Protein AF-A0A355U6G0-F1 (afdb_monomer_lite)

Structure (mmCIF, N/CA/C/O backbone):
data_AF-A0A355U6G0-F1
#
_entry.id   AF-A0A355U6G0-F1
#
loop_
_atom_site.group_PDB
_atom_site.id
_atom_site.type_symbol
_atom_site.label_atom_id
_atom_site.label_alt_id
_atom_site.label_comp_id
_atom_site.label_asym_id
_atom_site.label_entity_id
_atom_site.label_seq_id
_atom_site.pdbx_PDB_ins_code
_atom_site.Cartn_x
_atom_site.Cartn_y
_atom_site.Cartn_z
_atom_site.occupancy
_atom_site.B_iso_or_equiv
_atom_site.auth_seq_id
_atom_site.auth_comp_id
_atom_site.auth_asym_id
_atom_site.auth_atom_id
_atom_site.pdbx_PDB_model_num
ATOM 1 N N . ASP A 1 1 ? 9.548 2.660 13.284 1.00 51.53 1 ASP A N 1
ATOM 2 C CA . ASP A 1 1 ? 9.046 2.792 14.665 1.00 51.53 1 ASP A CA 1
ATOM 3 C C . ASP A 1 1 ? 7.639 3.345 14.824 1.00 51.53 1 ASP A C 1
ATOM 5 O O . ASP A 1 1 ? 6.928 2.836 15.677 1.00 51.53 1 ASP A O 1
ATOM 9 N N . SER A 1 2 ? 7.179 4.322 14.038 1.00 50.91 2 SER A N 1
ATOM 10 C CA . SER A 1 2 ? 5.840 4.906 14.259 1.00 50.91 2 SER A CA 1
ATOM 11 C C . SER A 1 2 ? 4.655 3.994 13.896 1.00 50.91 2 SER A C 1
ATOM 13 O O . SER A 1 2 ? 3.624 4.095 14.543 1.00 50.91 2 SER A O 1
ATOM 15 N N . LEU A 1 3 ? 4.803 3.072 12.934 1.00 50.91 3 LEU A N 1
ATOM 16 C CA . LEU A 1 3 ? 3.735 2.136 12.531 1.00 50.91 3 LEU A CA 1
ATOM 17 C C . LEU A 1 3 ? 3.449 1.048 13.582 1.00 50.91 3 LEU A C 1
ATOM 19 O O . LEU A 1 3 ? 2.300 0.699 13.812 1.00 50.91 3 LEU A O 1
ATOM 23 N N . ILE A 1 4 ? 4.479 0.562 14.283 1.00 50.03 4 ILE A N 1
ATOM 24 C CA . ILE A 1 4 ? 4.333 -0.489 15.308 1.00 50.03 4 ILE A CA 1
ATOM 25 C C . ILE A 1 4 ? 3.507 0.023 16.502 1.00 50.03 4 ILE A C 1
ATOM 27 O O . ILE A 1 4 ? 2.762 -0.741 17.113 1.00 50.03 4 ILE A O 1
ATOM 31 N N . LYS A 1 5 ? 3.573 1.331 16.790 1.00 50.84 5 LYS A N 1
ATOM 32 C CA . LYS A 1 5 ? 2.819 1.985 17.872 1.00 50.84 5 LYS A CA 1
ATOM 33 C C . LYS A 1 5 ? 1.311 2.106 17.619 1.00 50.84 5 LYS A C 1
ATOM 35 O O . LYS A 1 5 ? 0.597 2.450 18.553 1.00 50.84 5 LYS A O 1
ATOM 40 N N . LEU A 1 6 ? 0.837 1.843 16.400 1.00 52.09 6 LEU A N 1
ATOM 41 C CA . LEU A 1 6 ? -0.596 1.814 16.075 1.00 52.09 6 LEU A CA 1
ATOM 42 C C . LEU A 1 6 ? -1.244 0.445 16.307 1.00 52.09 6 LEU A C 1
ATOM 44 O O . LEU A 1 6 ? -2.449 0.315 16.127 1.00 52.09 6 LEU A O 1
ATOM 48 N N . SER A 1 7 ? -0.469 -0.563 16.712 1.00 45.34 7 SER A N 1
ATOM 49 C CA . SER A 1 7 ? -1.012 -1.885 17.026 1.00 45.34 7 SER A CA 1
ATOM 50 C C . SER A 1 7 ? -1.925 -1.791 18.252 1.00 45.34 7 SER A C 1
ATOM 52 O O . SER A 1 7 ? -1.468 -1.457 19.346 1.00 45.34 7 SER A O 1
ATOM 54 N N . THR A 1 8 ? -3.210 -2.084 18.077 1.00 51.66 8 THR A N 1
ATOM 55 C CA . THR A 1 8 ? -4.170 -2.292 19.168 1.00 51.66 8 THR A CA 1
ATOM 56 C C . THR A 1 8 ? -4.194 -3.779 19.541 1.00 51.66 8 THR A C 1
ATOM 58 O O . THR A 1 8 ? -3.774 -4.628 18.757 1.00 51.66 8 THR A O 1
ATOM 61 N N . GLU A 1 9 ? -4.673 -4.145 20.736 1.00 49.31 9 GLU A N 1
ATOM 62 C CA . GLU A 1 9 ? -4.731 -5.560 21.168 1.00 49.31 9 GLU A CA 1
ATOM 63 C C . GLU A 1 9 ? -5.551 -6.462 20.224 1.00 49.31 9 GLU A C 1
ATOM 65 O O . GLU A 1 9 ? -5.374 -7.679 20.227 1.00 49.31 9 GLU A O 1
ATOM 70 N N . GLN A 1 10 ? -6.414 -5.865 19.398 1.00 43.84 10 GLN A N 1
ATOM 71 C CA . GLN A 1 10 ? -7.323 -6.555 18.486 1.00 43.84 10 GLN A CA 1
ATOM 72 C C . GLN A 1 10 ? -6.735 -6.766 17.083 1.00 43.84 10 GLN A C 1
ATOM 74 O O . GLN A 1 10 ? -7.072 -7.765 16.454 1.00 43.84 10 GLN A O 1
ATOM 79 N N . VAL A 1 11 ? -5.827 -5.899 16.602 1.00 51.88 11 VAL A N 1
ATOM 80 C CA . VAL A 1 11 ? -5.190 -6.052 15.281 1.00 51.88 11 VAL A CA 1
ATOM 81 C C . VAL A 1 11 ? -3.699 -5.712 15.334 1.00 51.88 11 VAL A C 1
ATOM 83 O O . VAL A 1 11 ? -3.293 -4.616 15.723 1.00 51.88 11 VAL A O 1
ATOM 86 N N . ARG A 1 12 ? -2.859 -6.675 14.925 1.00 57.12 12 ARG A N 1
ATOM 87 C CA . ARG A 1 12 ? -1.396 -6.534 14.891 1.00 57.12 12 ARG A CA 1
ATOM 88 C C . ARG A 1 12 ? -0.924 -6.222 13.479 1.00 57.12 12 ARG A C 1
ATOM 90 O O . ARG A 1 12 ? -1.081 -7.042 12.581 1.00 57.12 12 ARG A O 1
ATOM 97 N N . VAL A 1 13 ? -0.271 -5.077 13.311 1.00 66.06 13 VAL A N 1
ATOM 98 C CA . VAL A 1 13 ? 0.410 -4.731 12.059 1.00 66.06 13 VAL A CA 1
ATOM 99 C C . VAL A 1 13 ? 1.791 -5.379 12.061 1.00 66.06 13 VAL A C 1
ATOM 101 O O . VAL A 1 13 ? 2.621 -5.068 12.917 1.00 66.06 13 VAL A O 1
ATOM 104 N N . ASN A 1 14 ? 2.050 -6.270 11.103 1.00 70.12 14 ASN A N 1
ATOM 105 C CA . ASN A 1 14 ? 3.357 -6.896 10.930 1.00 70.12 14 ASN A CA 1
ATOM 106 C C . ASN A 1 14 ? 4.036 -6.389 9.654 1.00 70.12 14 ASN A C 1
ATOM 108 O O . ASN A 1 14 ? 3.447 -6.418 8.577 1.00 70.12 14 ASN A O 1
ATOM 112 N N . VAL A 1 15 ? 5.287 -5.942 9.766 1.00 77.69 15 VAL A N 1
ATOM 113 C CA . VAL A 1 15 ? 6.077 -5.497 8.610 1.00 77.69 15 VAL A CA 1
ATOM 114 C C . VAL A 1 15 ? 6.949 -6.660 8.154 1.00 77.69 15 VAL A C 1
ATOM 116 O O . VAL A 1 15 ? 7.964 -6.955 8.780 1.00 77.69 15 VAL A O 1
ATOM 119 N N . ILE A 1 16 ? 6.537 -7.320 7.070 1.00 78.50 16 ILE A N 1
ATOM 120 C CA . ILE A 1 16 ? 7.203 -8.516 6.524 1.00 78.50 16 ILE A CA 1
ATOM 121 C C . ILE A 1 16 ? 8.541 -8.152 5.876 1.00 78.50 16 ILE A C 1
ATOM 123 O O . ILE A 1 16 ? 9.555 -8.813 6.093 1.00 78.50 16 ILE A O 1
ATOM 127 N N . HIS A 1 17 ? 8.554 -7.067 5.104 1.00 79.19 17 HIS A N 1
ATOM 128 C CA . HIS A 1 17 ? 9.741 -6.588 4.416 1.00 79.19 17 HIS A CA 1
ATOM 129 C C . HIS A 1 17 ? 9.792 -5.064 4.429 1.00 79.19 17 HIS A C 1
ATOM 131 O O . HIS A 1 17 ? 8.775 -4.389 4.273 1.00 79.19 17 HIS A O 1
ATOM 137 N N . LYS A 1 18 ? 10.991 -4.514 4.637 1.00 81.50 18 LYS A N 1
ATOM 138 C CA . LYS A 1 18 ? 11.234 -3.072 4.630 1.00 81.50 18 LYS A CA 1
ATOM 139 C C . LYS A 1 18 ? 12.458 -2.778 3.774 1.00 81.50 18 LYS A C 1
ATOM 141 O O . LYS A 1 18 ? 13.585 -2.990 4.217 1.00 81.50 18 LYS A O 1
ATOM 146 N N . ALA A 1 19 ? 12.219 -2.226 2.593 1.00 80.31 19 ALA A N 1
ATOM 147 C CA . ALA A 1 19 ? 13.251 -1.768 1.676 1.00 80.31 19 ALA A CA 1
ATOM 148 C C . ALA A 1 19 ? 13.157 -0.252 1.444 1.00 80.31 19 ALA A C 1
ATOM 150 O O . ALA A 1 19 ? 12.151 0.388 1.754 1.00 80.31 19 ALA A O 1
ATOM 151 N N . VAL A 1 20 ? 14.236 0.327 0.917 1.00 83.31 20 VAL A N 1
ATOM 152 C CA . VAL A 1 20 ? 14.283 1.716 0.445 1.00 83.31 20 VAL A CA 1
ATOM 153 C C . VAL A 1 20 ? 14.498 1.674 -1.061 1.00 83.31 20 VAL A C 1
ATOM 155 O O . VAL A 1 20 ? 15.472 1.080 -1.515 1.00 83.31 20 VAL A O 1
ATOM 158 N N . GLY A 1 21 ? 13.617 2.312 -1.829 1.00 84.75 21 GLY A N 1
ATOM 159 C CA . GLY A 1 21 ? 13.707 2.337 -3.288 1.00 84.75 21 GLY A CA 1
ATOM 160 C C . GLY A 1 21 ? 12.350 2.190 -3.967 1.00 84.75 21 GLY A C 1
ATOM 161 O O . GLY A 1 21 ? 11.309 2.202 -3.316 1.00 84.75 21 GLY A O 1
ATOM 162 N N . ALA A 1 22 ? 12.373 2.090 -5.295 1.00 88.56 22 ALA A N 1
ATOM 163 C CA . ALA A 1 22 ? 11.181 1.787 -6.080 1.00 88.56 22 ALA A CA 1
ATOM 164 C C . ALA A 1 22 ? 10.663 0.376 -5.763 1.00 88.56 22 ALA A C 1
ATOM 166 O O . ALA A 1 22 ? 11.457 -0.518 -5.481 1.00 88.56 22 ALA A O 1
ATOM 167 N N . ILE A 1 23 ? 9.345 0.183 -5.848 1.00 90.38 23 ILE A N 1
ATOM 168 C CA . ILE A 1 23 ? 8.718 -1.131 -5.644 1.00 90.38 23 ILE A CA 1
ATOM 169 C C . ILE A 1 23 ? 9.022 -1.995 -6.870 1.00 90.38 23 ILE A C 1
ATOM 171 O O . ILE A 1 23 ? 8.765 -1.572 -8.003 1.00 90.38 23 ILE A O 1
ATOM 175 N N . SER A 1 24 ? 9.588 -3.173 -6.630 1.00 93.00 24 SER A N 1
ATOM 176 C CA . SER A 1 24 ? 10.006 -4.133 -7.650 1.00 93.00 24 SER A CA 1
ATOM 177 C C . SER A 1 24 ? 9.053 -5.327 -7.735 1.00 93.00 24 SER A C 1
ATOM 179 O O . SER A 1 24 ? 8.191 -5.514 -6.881 1.00 93.00 24 SER A O 1
ATOM 181 N N . GLU A 1 25 ? 9.212 -6.161 -8.762 1.00 91.69 25 GLU A N 1
ATOM 182 C CA . GLU A 1 25 ? 8.440 -7.403 -8.907 1.00 91.69 25 GLU A CA 1
ATOM 183 C C . GLU A 1 25 ? 8.640 -8.346 -7.718 1.00 91.69 25 GLU A C 1
ATOM 185 O O . GLU A 1 25 ? 7.687 -8.957 -7.249 1.00 91.69 25 GLU A O 1
ATOM 190 N N . SER A 1 26 ? 9.861 -8.421 -7.182 1.00 91.12 26 SER A N 1
ATOM 191 C CA . SER A 1 26 ? 10.174 -9.261 -6.024 1.00 91.12 26 SER A CA 1
ATOM 192 C C . SER A 1 26 ? 9.354 -8.881 -4.791 1.00 91.12 26 SER A C 1
ATOM 194 O O . SER A 1 26 ? 8.947 -9.760 -4.036 1.00 91.12 26 SER A O 1
ATOM 196 N N . ASP A 1 27 ? 9.084 -7.585 -4.599 1.00 90.62 27 ASP A N 1
ATOM 197 C CA . ASP A 1 27 ? 8.242 -7.103 -3.501 1.00 90.62 27 ASP A CA 1
ATOM 198 C C . ASP A 1 27 ? 6.781 -7.540 -3.694 1.00 90.62 27 ASP A C 1
ATOM 200 O O . ASP A 1 27 ?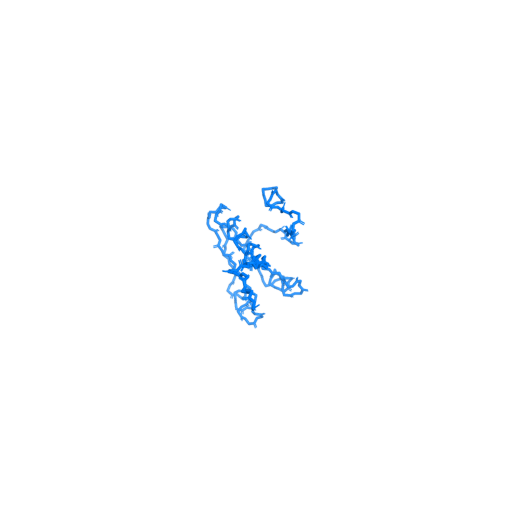 6.118 -7.913 -2.729 1.00 90.62 27 ASP A O 1
ATOM 204 N N . VAL A 1 28 ? 6.301 -7.549 -4.944 1.00 91.56 28 VAL A N 1
ATOM 205 C CA . VAL A 1 28 ? 4.953 -8.014 -5.315 1.00 91.56 28 VAL A CA 1
ATOM 206 C C . VAL A 1 28 ? 4.804 -9.517 -5.113 1.00 91.56 28 VAL A C 1
ATOM 208 O O . VAL A 1 28 ? 3.825 -9.946 -4.513 1.00 91.56 28 VAL A O 1
ATOM 211 N N . ILE A 1 29 ? 5.791 -10.311 -5.528 1.00 91.88 29 ILE A N 1
ATOM 212 C CA . ILE A 1 29 ? 5.798 -11.768 -5.316 1.00 91.88 29 ILE A CA 1
ATOM 213 C C . ILE A 1 29 ? 5.806 -12.095 -3.820 1.00 91.88 29 ILE A C 1
ATOM 215 O O . ILE A 1 29 ? 5.107 -12.994 -3.363 1.00 91.88 29 ILE A O 1
ATOM 219 N N . LEU A 1 30 ? 6.586 -11.356 -3.027 1.00 90.25 30 LEU A N 1
ATOM 220 C CA . LEU A 1 30 ? 6.619 -11.565 -1.582 1.00 90.25 30 LEU A CA 1
ATOM 221 C C . LEU A 1 30 ? 5.276 -11.225 -0.923 1.00 90.25 30 LEU A C 1
ATOM 223 O O . LEU A 1 30 ? 4.851 -11.927 -0.001 1.00 90.25 30 LEU A O 1
ATOM 227 N N . ALA A 1 31 ? 4.632 -10.152 -1.383 1.00 90.38 31 ALA A N 1
ATOM 228 C CA . ALA A 1 31 ? 3.316 -9.745 -0.915 1.00 90.38 31 ALA A CA 1
ATOM 229 C C . ALA A 1 31 ? 2.241 -10.779 -1.276 1.00 90.38 31 ALA A C 1
ATOM 231 O O . ALA A 1 31 ? 1.438 -11.129 -0.419 1.00 90.38 31 ALA A O 1
ATOM 232 N N . GLU A 1 32 ? 2.289 -11.333 -2.487 1.00 91.56 32 GLU A N 1
ATOM 233 C CA . GLU A 1 32 ? 1.404 -12.409 -2.943 1.00 91.56 32 GLU A CA 1
ATOM 234 C C . GLU A 1 32 ? 1.575 -13.685 -2.117 1.00 91.56 32 GLU A C 1
ATOM 236 O O . GLU A 1 32 ? 0.608 -14.187 -1.545 1.00 91.56 32 GLU A O 1
ATOM 241 N N . ALA A 1 33 ? 2.812 -14.142 -1.925 1.00 90.44 33 ALA A N 1
ATOM 242 C CA . ALA A 1 33 ? 3.098 -15.322 -1.112 1.00 90.4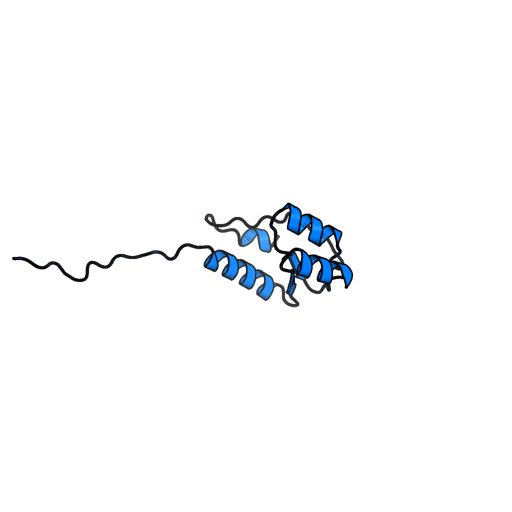4 33 ALA A CA 1
ATOM 243 C C . ALA A 1 33 ? 2.678 -15.180 0.365 1.00 90.44 33 ALA A C 1
ATOM 245 O O . ALA A 1 33 ? 2.537 -16.187 1.063 1.00 90.44 33 ALA A O 1
ATOM 246 N N . SER A 1 34 ? 2.519 -13.946 0.854 1.00 87.12 34 SER A N 1
ATOM 247 C CA . SER A 1 34 ? 2.215 -13.648 2.259 1.00 87.12 34 SER A CA 1
ATOM 248 C C . SER A 1 34 ? 0.819 -13.064 2.488 1.00 87.12 34 SER A C 1
ATOM 250 O O . SER A 1 34 ? 0.533 -12.681 3.622 1.00 87.12 34 SER A O 1
ATOM 252 N N . ASP A 1 35 ? -0.009 -12.971 1.442 1.00 84.50 35 ASP A N 1
ATOM 253 C CA . ASP A 1 35 ? -1.312 -12.290 1.448 1.00 84.50 35 ASP A CA 1
ATOM 254 C C . ASP A 1 35 ? -1.245 -10.901 2.117 1.00 84.50 35 ASP A C 1
ATOM 256 O O . ASP A 1 35 ? -1.919 -10.595 3.104 1.00 84.50 35 ASP A O 1
ATOM 260 N N . ALA A 1 36 ? -0.313 -10.077 1.632 1.00 87.06 36 ALA A N 1
ATOM 261 C CA . ALA A 1 36 ? 0.020 -8.787 2.218 1.00 87.06 36 ALA A CA 1
ATOM 262 C C . ALA A 1 36 ? -0.230 -7.621 1.254 1.00 87.06 36 ALA A C 1
ATOM 264 O O . ALA A 1 36 ? -0.103 -7.734 0.038 1.00 87.06 36 ALA A O 1
ATOM 265 N N . VAL A 1 37 ? -0.521 -6.455 1.831 1.00 86.94 37 VAL A N 1
ATOM 266 C CA . VAL A 1 37 ? -0.697 -5.192 1.101 1.00 86.94 37 VAL A CA 1
ATOM 267 C C . VAL A 1 37 ? 0.636 -4.445 1.029 1.00 86.94 37 VAL A C 1
ATOM 269 O O . VAL A 1 37 ? 1.379 -4.388 2.014 1.00 86.94 37 VAL A O 1
ATOM 272 N N . ILE A 1 38 ? 0.941 -3.827 -0.115 1.00 89.75 38 ILE A N 1
ATOM 273 C CA . ILE A 1 38 ? 2.172 -3.045 -0.297 1.00 89.75 38 ILE A CA 1
ATOM 274 C C . ILE A 1 38 ? 1.899 -1.567 -0.030 1.00 89.75 38 ILE A C 1
ATOM 276 O O . ILE A 1 38 ? 1.043 -0.953 -0.664 1.00 89.75 38 ILE A O 1
ATOM 280 N N . ILE A 1 39 ? 2.694 -0.966 0.860 1.00 88.06 39 ILE A N 1
ATOM 281 C CA . ILE A 1 39 ? 2.634 0.465 1.179 1.00 88.06 39 ILE A CA 1
ATOM 282 C C . ILE A 1 39 ? 3.928 1.150 0.732 1.00 88.06 39 ILE A C 1
ATOM 284 O O . ILE A 1 39 ? 5.005 0.889 1.270 1.00 88.06 39 ILE A O 1
ATOM 288 N N . GLY A 1 40 ? 3.820 2.065 -0.231 1.00 89.00 40 GLY A N 1
ATOM 289 C CA . GLY A 1 40 ? 4.931 2.878 -0.726 1.00 89.00 40 GLY A CA 1
ATOM 290 C C . GLY A 1 40 ? 4.848 4.323 -0.240 1.00 89.00 40 GLY A C 1
ATOM 291 O O . GLY A 1 40 ? 3.853 4.997 -0.482 1.00 89.00 40 GLY A O 1
ATOM 292 N N . PHE A 1 41 ? 5.905 4.838 0.394 1.00 86.38 41 PHE A N 1
ATOM 293 C CA . PHE A 1 41 ? 5.996 6.247 0.799 1.00 86.38 41 PHE A CA 1
ATOM 294 C C . PHE A 1 41 ? 6.986 7.023 -0.075 1.00 86.38 41 PHE A C 1
ATOM 296 O O . PHE A 1 41 ? 8.168 6.692 -0.094 1.00 86.38 41 PHE A O 1
ATOM 303 N N . GLN A 1 42 ? 6.516 8.057 -0.781 1.00 85.94 42 GLN A N 1
ATOM 304 C CA . GLN A 1 42 ? 7.310 8.861 -1.728 1.00 85.94 42 GLN A CA 1
ATOM 305 C C . GLN A 1 42 ? 8.104 8.027 -2.753 1.00 85.94 42 GLN A C 1
ATOM 307 O O . GLN A 1 42 ? 9.160 8.437 -3.234 1.00 85.94 42 GLN A O 1
ATOM 312 N N . VAL A 1 43 ? 7.575 6.861 -3.120 1.00 89.06 43 VAL A N 1
ATOM 313 C CA . VAL A 1 43 ? 8.164 5.950 -4.105 1.00 89.06 43 VAL A CA 1
ATOM 314 C C . VAL A 1 43 ? 7.152 5.644 -5.197 1.00 89.06 43 VAL A C 1
ATOM 316 O O . VAL A 1 43 ? 5.949 5.847 -5.031 1.00 89.06 43 VAL A O 1
ATOM 319 N N . ARG A 1 44 ? 7.645 5.171 -6.338 1.00 88.94 44 ARG A N 1
ATOM 320 C CA . ARG A 1 44 ? 6.808 4.697 -7.439 1.00 88.94 44 ARG A CA 1
ATOM 321 C C . ARG A 1 44 ? 7.157 3.243 -7.746 1.00 88.94 44 ARG A C 1
ATOM 323 O O . ARG A 1 44 ? 8.341 2.904 -7.682 1.00 88.94 44 ARG A O 1
ATOM 330 N N . PRO A 1 45 ? 6.168 2.396 -8.064 1.00 91.31 45 PRO A N 1
ATOM 331 C CA . PRO A 1 45 ? 6.436 1.054 -8.549 1.00 91.31 45 PRO A CA 1
ATOM 332 C C . PRO A 1 45 ? 7.058 1.104 -9.941 1.00 91.31 45 PRO A C 1
ATOM 334 O O . PRO A 1 45 ? 6.793 2.028 -10.719 1.00 91.31 45 PRO A O 1
ATOM 337 N N . SER A 1 46 ? 7.886 0.109 -10.255 1.00 92.00 46 SER A N 1
ATOM 338 C CA . SER A 1 46 ? 8.302 -0.123 -11.634 1.00 92.00 46 SER A CA 1
ATOM 339 C C . SER A 1 46 ? 7.088 -0.509 -12.490 1.00 92.00 46 SER A C 1
ATOM 341 O O . SER A 1 46 ? 6.061 -0.972 -11.987 1.00 92.00 46 SER A O 1
ATOM 343 N N . THR A 1 47 ? 7.192 -0.300 -13.804 1.00 92.25 47 THR A N 1
ATOM 344 C CA . THR A 1 47 ? 6.122 -0.652 -14.750 1.00 92.25 47 THR A CA 1
ATOM 345 C C . THR A 1 47 ? 5.734 -2.122 -14.635 1.00 92.25 47 THR A C 1
ATOM 347 O O . THR A 1 47 ? 4.549 -2.445 -14.682 1.00 92.25 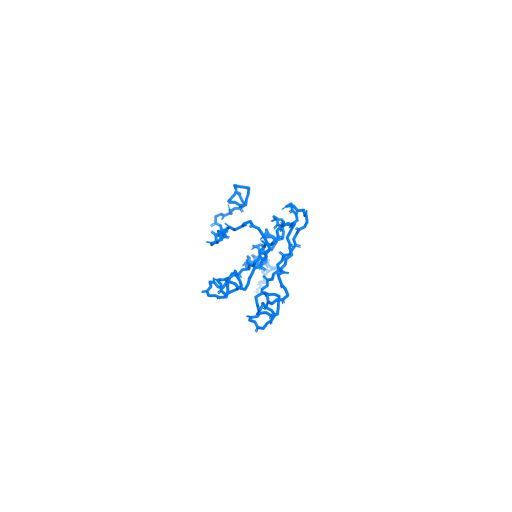47 THR A O 1
ATOM 350 N N . ASP A 1 48 ? 6.723 -2.993 -14.461 1.00 92.38 48 ASP A N 1
ATOM 351 C CA . ASP A 1 48 ? 6.500 -4.432 -14.425 1.00 92.38 48 ASP A CA 1
ATOM 352 C C . ASP A 1 48 ? 5.926 -4.879 -13.075 1.00 92.38 48 ASP A C 1
ATOM 354 O O . ASP A 1 48 ? 4.963 -5.641 -13.051 1.00 92.38 48 ASP A O 1
ATOM 358 N N . ALA A 1 49 ? 6.375 -4.282 -11.961 1.00 92.38 49 ALA A N 1
ATOM 359 C CA . ALA A 1 49 ? 5.776 -4.512 -10.644 1.00 92.38 49 ALA A CA 1
ATOM 360 C C . ALA A 1 49 ? 4.291 -4.131 -10.618 1.00 92.38 49 ALA A C 1
ATOM 362 O O . ALA A 1 49 ? 3.471 -4.851 -10.059 1.00 92.38 49 ALA A O 1
ATOM 363 N N . ARG A 1 50 ? 3.921 -3.013 -11.257 1.00 92.19 50 ARG A N 1
ATOM 364 C CA . ARG A 1 50 ? 2.518 -2.589 -11.326 1.00 92.19 50 ARG A CA 1
ATOM 365 C C . ARG A 1 50 ? 1.657 -3.579 -12.110 1.00 92.19 50 ARG A C 1
ATOM 367 O O . ARG A 1 50 ? 0.579 -3.922 -11.647 1.00 92.19 50 ARG A O 1
ATOM 374 N N . LYS A 1 51 ? 2.136 -4.043 -13.268 1.00 93.25 51 LYS A N 1
ATOM 375 C CA . LYS A 1 51 ? 1.418 -5.049 -14.064 1.00 93.25 51 LYS A CA 1
ATOM 376 C C . LYS A 1 51 ? 1.248 -6.350 -13.290 1.00 93.25 51 LYS A C 1
ATOM 378 O O . LYS A 1 51 ? 0.152 -6.888 -13.259 1.00 93.25 51 LYS A O 1
ATOM 383 N N . LEU A 1 52 ? 2.318 -6.812 -12.645 1.00 93.12 52 LEU A N 1
ATOM 384 C CA . LEU A 1 52 ? 2.286 -8.037 -11.858 1.00 93.12 52 LEU A CA 1
ATOM 385 C C . LEU A 1 52 ? 1.307 -7.921 -10.686 1.00 93.12 52 LEU A C 1
ATOM 387 O O . LEU A 1 52 ? 0.565 -8.855 -10.414 1.00 93.12 52 LEU A O 1
ATOM 391 N N . ALA A 1 53 ? 1.264 -6.766 -10.023 1.00 92.19 53 ALA A N 1
ATOM 392 C CA . ALA A 1 53 ? 0.317 -6.527 -8.943 1.00 92.19 53 ALA A CA 1
ATOM 393 C C . ALA A 1 53 ? -1.136 -6.531 -9.439 1.00 92.19 53 ALA A C 1
ATOM 395 O O . ALA A 1 53 ? -1.979 -7.164 -8.811 1.00 92.19 53 ALA A O 1
ATOM 396 N N . ASP A 1 54 ? -1.413 -5.912 -10.591 1.00 90.88 54 ASP A N 1
ATOM 397 C CA . ASP A 1 54 ? -2.743 -5.939 -11.211 1.00 90.88 54 ASP A CA 1
ATOM 398 C C . ASP A 1 54 ? -3.155 -7.373 -11.620 1.00 90.88 54 ASP A C 1
ATOM 400 O O . ASP A 1 54 ? -4.313 -7.753 -11.457 1.00 90.88 54 ASP A O 1
ATOM 404 N N . GLU A 1 55 ? -2.218 -8.188 -12.121 1.00 92.44 55 GLU A N 1
ATOM 405 C CA . GLU A 1 55 ? -2.459 -9.590 -12.505 1.00 92.44 55 GLU A CA 1
ATOM 406 C C . GLU A 1 55 ? -2.704 -10.509 -11.302 1.00 92.44 55 GLU A C 1
ATOM 408 O O . GLU A 1 55 ? -3.576 -11.376 -11.360 1.00 92.44 55 GLU A O 1
ATOM 413 N N . GLN A 1 56 ? -1.949 -10.318 -10.219 1.00 89.19 56 GLN A N 1
ATOM 414 C CA . GLN A 1 56 ? -2.034 -11.125 -8.997 1.00 89.19 56 GLN A CA 1
ATOM 415 C C . GLN A 1 56 ? -3.082 -10.602 -8.001 1.00 89.19 56 GLN A C 1
ATOM 417 O O . GLN A 1 56 ? -3.312 -11.216 -6.963 1.00 89.19 56 GLN A O 1
ATOM 422 N N . GLY A 1 57 ? -3.721 -9.466 -8.294 1.00 88.19 57 GLY A N 1
ATOM 423 C CA . GLY A 1 57 ? -4.685 -8.832 -7.394 1.00 88.19 57 GLY A CA 1
ATOM 424 C C . GLY A 1 57 ? -4.053 -8.248 -6.127 1.00 88.19 57 GLY A C 1
ATOM 425 O O . GLY A 1 57 ? -4.733 -8.111 -5.112 1.00 88.19 57 GLY A O 1
ATOM 426 N N . ILE A 1 58 ? -2.765 -7.901 -6.172 1.00 91.19 58 ILE A N 1
ATOM 427 C CA . ILE A 1 58 ? -2.046 -7.303 -5.046 1.00 91.19 58 ILE A CA 1
ATOM 428 C C . ILE A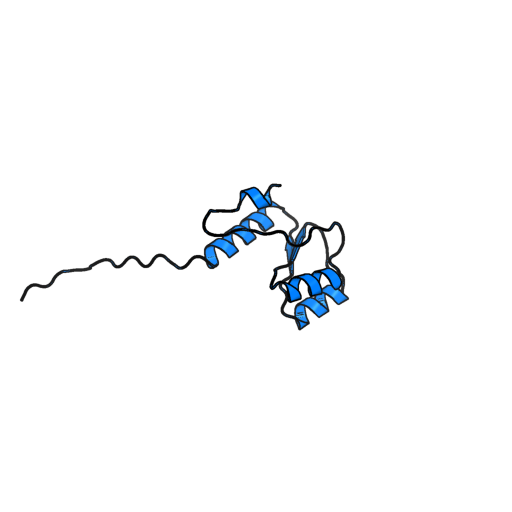 1 58 ? -2.304 -5.806 -5.004 1.00 91.19 58 ILE A C 1
ATOM 430 O O . ILE A 1 58 ? -2.053 -5.071 -5.960 1.00 91.19 58 ILE A O 1
ATOM 434 N N . GLU A 1 59 ? -2.762 -5.330 -3.853 1.00 88.56 59 GLU A N 1
ATOM 435 C CA . GLU A 1 59 ? -3.039 -3.918 -3.663 1.00 88.56 59 GLU A CA 1
ATOM 436 C C . GLU A 1 59 ? -1.751 -3.141 -3.332 1.00 88.56 59 GLU A C 1
ATOM 438 O O . GLU A 1 59 ? -1.073 -3.393 -2.331 1.00 88.56 59 GLU A O 1
ATOM 443 N N . ILE A 1 60 ? -1.416 -2.166 -4.185 1.00 90.25 60 ILE A N 1
ATOM 444 C CA . ILE A 1 60 ? -0.310 -1.228 -3.967 1.00 90.25 60 ILE A CA 1
ATOM 445 C C . ILE A 1 60 ? -0.883 0.140 -3.605 1.00 90.25 60 ILE A C 1
ATOM 447 O O . ILE A 1 60 ? -1.448 0.837 -4.451 1.00 90.25 60 ILE A O 1
ATOM 451 N N . ARG A 1 61 ? -0.656 0.572 -2.364 1.00 88.81 61 ARG A N 1
ATOM 452 C CA . ARG A 1 61 ? -1.058 1.894 -1.876 1.00 88.81 61 ARG A CA 1
ATOM 453 C C . ARG A 1 61 ? 0.142 2.832 -1.817 1.00 88.81 61 ARG A C 1
ATOM 455 O O . ARG A 1 61 ? 1.162 2.535 -1.194 1.00 88.81 61 ARG A O 1
ATOM 462 N N . LEU A 1 62 ? 0.030 3.976 -2.490 1.00 89.69 62 LEU A N 1
ATOM 463 C CA . LEU A 1 62 ? 1.100 4.968 -2.589 1.00 89.69 62 LEU A CA 1
ATOM 464 C C . LEU A 1 62 ? 0.732 6.227 -1.814 1.00 89.69 62 LEU A C 1
ATOM 466 O O . LEU A 1 62 ? -0.272 6.875 -2.099 1.00 89.69 62 LEU A O 1
ATOM 470 N N . TYR A 1 63 ? 1.604 6.618 -0.895 1.00 87.81 63 TYR A N 1
ATOM 471 C CA . TYR A 1 63 ? 1.422 7.777 -0.036 1.00 87.81 63 TYR A CA 1
ATOM 472 C C . TYR A 1 63 ? 2.529 8.796 -0.247 1.00 87.81 63 TYR A C 1
ATOM 474 O O . TYR A 1 63 ? 3.710 8.468 -0.367 1.00 87.81 63 TYR A O 1
ATOM 482 N N . SER A 1 64 ? 2.141 10.067 -0.247 1.00 86.69 64 SER A N 1
ATOM 483 C CA . SER A 1 64 ? 3.085 11.191 -0.208 1.00 86.69 64 SER A CA 1
ATOM 484 C C . SER A 1 64 ? 3.203 11.801 1.190 1.00 86.69 64 SER A C 1
ATOM 486 O O . SER A 1 64 ? 4.177 12.495 1.470 1.00 86.69 64 SER A O 1
ATOM 488 N N . VAL A 1 65 ? 2.244 11.513 2.080 1.00 83.69 65 VAL A N 1
ATOM 489 C CA . VAL A 1 65 ? 2.195 11.996 3.465 1.00 83.69 65 VAL A CA 1
ATOM 490 C C . VAL A 1 65 ? 2.063 10.800 4.406 1.00 83.69 65 VAL A C 1
ATOM 492 O O . VAL A 1 65 ? 1.235 9.919 4.203 1.00 83.69 65 VAL A O 1
ATOM 495 N N . ILE A 1 66 ? 2.919 10.743 5.429 1.00 76.81 66 ILE A N 1
ATOM 496 C CA . ILE A 1 66 ? 3.031 9.557 6.290 1.00 76.81 66 ILE A CA 1
ATOM 497 C C . ILE A 1 66 ? 1.809 9.381 7.199 1.00 76.81 66 ILE A C 1
ATOM 499 O O . ILE A 1 66 ? 1.458 8.260 7.547 1.00 76.81 66 ILE A O 1
ATOM 503 N N . TYR A 1 67 ? 1.144 10.480 7.558 1.00 79.06 67 TYR A N 1
ATOM 504 C CA . TYR A 1 67 ? -0.081 10.445 8.353 1.00 79.06 67 TYR A CA 1
ATOM 505 C C . TYR A 1 67 ? -1.251 9.825 7.588 1.00 79.06 67 TYR A C 1
ATOM 507 O O . TYR A 1 67 ? -2.026 9.092 8.189 1.00 79.06 67 TYR A O 1
ATOM 515 N N . ASP A 1 68 ? -1.330 10.041 6.274 1.00 80.25 68 ASP A N 1
ATOM 516 C CA . ASP A 1 68 ? -2.368 9.435 5.436 1.00 80.25 68 ASP A CA 1
ATOM 517 C C . ASP A 1 68 ? -2.192 7.915 5.381 1.00 80.25 68 ASP A C 1
ATOM 519 O O . ASP A 1 68 ? -3.151 7.181 5.576 1.00 80.25 68 ASP A O 1
ATOM 523 N N . ALA A 1 69 ? -0.949 7.441 5.231 1.00 76.62 69 ALA A N 1
ATOM 524 C CA . ALA A 1 69 ? -0.634 6.012 5.278 1.00 76.62 69 ALA A CA 1
ATOM 525 C C . ALA A 1 69 ? -1.019 5.382 6.626 1.00 76.62 69 ALA A C 1
ATOM 527 O O . ALA A 1 69 ? -1.522 4.266 6.686 1.00 76.62 69 ALA A O 1
ATOM 528 N N 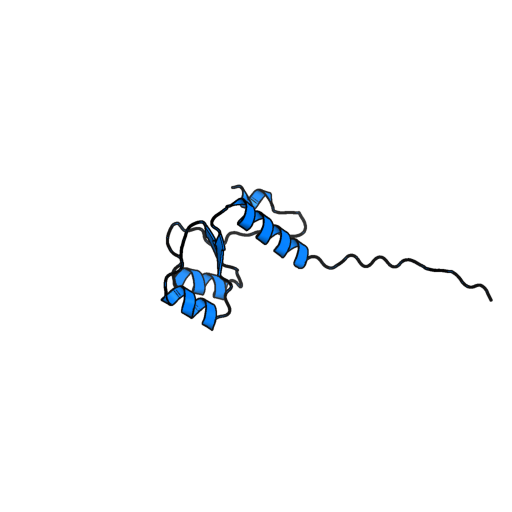. ILE A 1 70 ? -0.767 6.102 7.722 1.00 76.62 70 ILE A N 1
ATOM 529 C CA . ILE A 1 70 ? -1.116 5.662 9.074 1.00 76.62 70 ILE A CA 1
ATOM 530 C C . ILE A 1 70 ? -2.636 5.583 9.256 1.00 76.62 70 ILE A C 1
ATOM 532 O O . ILE A 1 70 ? -3.125 4.594 9.798 1.00 76.62 70 ILE A O 1
ATOM 536 N N . ASN A 1 71 ? -3.366 6.614 8.826 1.00 78.31 71 ASN A N 1
ATOM 537 C CA . ASN A 1 71 ? -4.820 6.662 8.947 1.00 78.31 71 ASN A CA 1
ATOM 538 C C . ASN A 1 71 ? -5.478 5.584 8.095 1.00 78.31 71 ASN A C 1
ATOM 540 O O . ASN A 1 71 ? -6.340 4.881 8.589 1.00 78.31 71 ASN A O 1
ATOM 544 N N . ASP A 1 72 ? -5.017 5.380 6.867 1.00 79.56 72 ASP A N 1
ATOM 545 C CA . ASP A 1 72 ? -5.579 4.367 5.980 1.00 79.56 72 ASP A CA 1
ATOM 546 C C . ASP A 1 72 ? -5.364 2.935 6.504 1.00 79.56 72 ASP A C 1
ATOM 548 O O . ASP A 1 72 ? -6.268 2.103 6.455 1.00 79.56 72 ASP A O 1
ATOM 552 N N . VAL A 1 73 ? -4.204 2.657 7.111 1.00 77.12 73 VAL A N 1
ATOM 553 C CA . VAL A 1 73 ? -3.988 1.391 7.833 1.00 77.12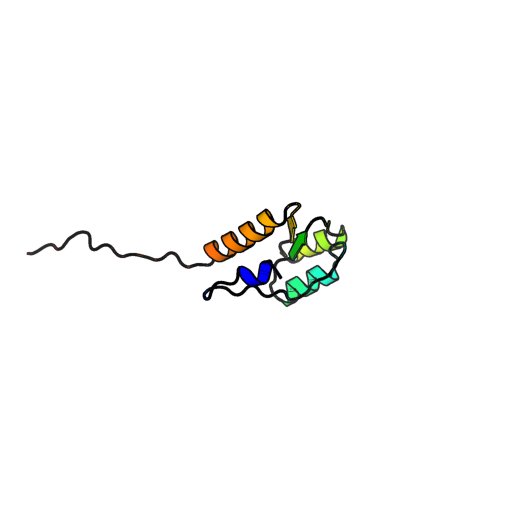 73 VAL A CA 1
ATOM 554 C C . VAL A 1 73 ? -4.945 1.276 9.022 1.00 77.12 73 VAL A C 1
ATOM 556 O O . VAL A 1 73 ? -5.499 0.206 9.254 1.00 77.12 73 VAL A O 1
ATOM 559 N N . LYS A 1 74 ? -5.170 2.362 9.769 1.00 73.94 74 LYS A N 1
ATOM 560 C CA . LYS A 1 74 ? -6.102 2.388 10.906 1.00 73.94 74 LYS A CA 1
ATOM 561 C C . LYS A 1 74 ? -7.554 2.171 10.465 1.00 73.94 74 LYS A C 1
ATOM 563 O O . LYS A 1 74 ? -8.258 1.396 11.101 1.00 73.94 74 LYS A O 1
ATOM 568 N N . ASP A 1 75 ? -7.974 2.791 9.372 1.00 74.88 75 ASP A N 1
ATOM 569 C CA . ASP A 1 75 ? -9.317 2.654 8.808 1.00 74.88 75 ASP A CA 1
ATOM 570 C C . ASP A 1 75 ? -9.525 1.246 8.232 1.00 74.88 75 ASP A C 1
ATOM 572 O O . ASP A 1 75 ? -10.580 0.646 8.425 1.00 74.88 75 ASP A O 1
ATOM 576 N N . GLY A 1 76 ? -8.498 0.666 7.600 1.00 72.75 76 GLY A N 1
ATOM 577 C CA . GLY A 1 76 ? -8.511 -0.734 7.171 1.00 72.75 76 GLY A CA 1
ATOM 578 C C . GLY A 1 76 ? -8.678 -1.698 8.348 1.00 72.75 76 GLY A C 1
ATOM 579 O O . GLY A 1 76 ? -9.478 -2.627 8.280 1.00 72.75 76 GLY A O 1
ATOM 580 N N . ILE A 1 77 ? -7.987 -1.432 9.459 1.00 69.00 77 ILE A N 1
ATOM 581 C CA . ILE A 1 77 ? -8.139 -2.175 10.717 1.00 69.00 77 ILE A CA 1
ATOM 582 C C . ILE A 1 77 ? -9.564 -2.037 11.271 1.00 69.00 77 ILE A C 1
ATOM 584 O O . ILE A 1 77 ? -10.160 -3.036 11.668 1.00 69.00 77 ILE A O 1
ATOM 588 N N . GLU A 1 78 ? -10.124 -0.826 11.283 1.00 65.75 78 GLU A N 1
ATOM 589 C CA . GLU A 1 78 ? -11.488 -0.574 11.760 1.00 65.75 78 GLU A CA 1
ATOM 590 C C . GLU A 1 78 ? -12.550 -1.223 10.861 1.00 65.75 78 GLU A C 1
ATOM 592 O O . GLU A 1 78 ? -13.551 -1.722 11.368 1.00 65.75 78 GLU A O 1
ATOM 597 N N . GLY A 1 79 ? -12.312 -1.303 9.549 1.00 65.00 79 GLY A N 1
ATOM 598 C CA . GLY A 1 79 ? -13.172 -2.020 8.605 1.00 65.00 79 GLY A CA 1
ATOM 599 C C . GLY A 1 79 ? -13.158 -3.543 8.779 1.00 65.00 79 GLY A C 1
ATOM 600 O O . GLY A 1 79 ? -14.128 -4.205 8.413 1.00 65.00 79 GLY A O 1
ATOM 601 N N . MET A 1 80 ? -12.093 -4.104 9.360 1.00 65.00 80 MET A N 1
ATOM 602 C CA . MET A 1 80 ? -12.019 -5.526 9.723 1.00 65.00 80 MET A CA 1
ATOM 603 C C . MET A 1 80 ? -12.674 -5.836 11.077 1.00 65.00 80 MET A C 1
ATOM 605 O O . MET A 1 80 ? -12.871 -7.010 11.395 1.00 65.00 80 MET A O 1
ATOM 609 N N . LEU A 1 81 ? -13.008 -4.824 11.889 1.00 58.12 81 LEU A N 1
ATOM 610 C CA . LEU A 1 81 ? -13.710 -5.033 13.154 1.00 58.12 81 LEU A CA 1
ATOM 611 C C . LEU A 1 81 ? -15.176 -5.375 12.875 1.00 58.12 81 LEU A C 1
ATOM 613 O O . LEU A 1 81 ? -15.901 -4.618 12.229 1.00 58.12 81 LEU A O 1
ATOM 617 N N . GLU A 1 82 ? -15.637 -6.509 13.404 1.00 53.84 82 GLU A N 1
ATOM 618 C CA . GLU A 1 82 ? -17.055 -6.848 13.350 1.00 53.84 82 GLU A CA 1
ATOM 619 C C . GLU A 1 82 ? -17.883 -5.760 14.058 1.00 53.84 82 GLU A C 1
ATOM 621 O O . GLU A 1 82 ? -17.574 -5.382 15.195 1.00 53.84 82 GLU A O 1
ATOM 626 N N . PRO A 1 83 ? -18.953 -5.246 13.424 1.00 57.62 83 PRO A N 1
ATOM 627 C CA . PRO A 1 83 ? -19.802 -4.248 14.048 1.00 57.62 83 PRO A CA 1
ATOM 628 C C . PRO A 1 83 ? -20.432 -4.835 15.311 1.00 57.62 83 PRO A C 1
ATOM 630 O O . PRO A 1 83 ? -21.059 -5.897 15.282 1.00 57.62 83 PRO A O 1
ATOM 633 N N . ILE A 1 84 ? -20.297 -4.121 16.430 1.00 55.97 84 ILE A N 1
ATOM 634 C CA . ILE A 1 84 ? -20.892 -4.526 17.704 1.00 55.97 84 ILE A CA 1
ATOM 635 C C . ILE A 1 84 ? -22.417 -4.448 17.557 1.00 55.97 84 ILE A C 1
ATOM 637 O O . ILE A 1 84 ? -23.010 -3.369 17.608 1.00 55.97 84 ILE A O 1
ATOM 641 N N . LYS A 1 85 ? -23.069 -5.598 17.372 1.00 57.78 85 LYS A N 1
ATOM 642 C CA . LYS A 1 85 ? -24.530 -5.704 17.393 1.00 57.78 85 LYS A CA 1
ATOM 643 C C . LYS A 1 85 ? -25.008 -5.515 18.833 1.00 57.78 85 LYS A C 1
ATOM 645 O O . LYS A 1 85 ? -24.852 -6.406 19.662 1.00 57.78 85 LYS A O 1
ATOM 650 N N . LYS A 1 86 ? -25.582 -4.352 19.142 1.00 59.12 86 LYS A N 1
ATOM 651 C CA . LYS A 1 86 ? -26.382 -4.168 20.358 1.00 59.12 86 LYS A CA 1
ATOM 652 C C . LYS A 1 86 ? -27.826 -4.542 20.050 1.00 59.12 86 LYS A C 1
ATOM 654 O O . LYS A 1 86 ? -28.485 -3.852 19.279 1.00 59.12 86 LYS A O 1
ATOM 659 N N . GLU A 1 87 ? -28.308 -5.617 20.659 1.00 57.66 87 GLU A N 1
ATOM 660 C CA . GLU A 1 87 ? -29.744 -5.870 20.746 1.00 57.66 87 GLU A CA 1
ATOM 661 C C . GLU A 1 87 ? -30.341 -4.914 21.787 1.00 57.66 87 GLU A C 1
ATOM 663 O O . GLU A 1 87 ? -30.082 -5.038 22.984 1.00 57.66 87 GLU A O 1
ATOM 668 N N . GLU A 1 88 ? -31.115 -3.927 21.332 1.00 66.81 88 GLU A N 1
ATOM 669 C CA . GLU A 1 88 ? -32.019 -3.177 22.204 1.00 66.81 88 GLU A CA 1
ATOM 670 C C . GLU A 1 88 ? -33.366 -3.897 22.265 1.00 66.81 88 GLU A C 1
ATOM 672 O O . GLU A 1 88 ? -34.057 -4.061 21.256 1.00 66.81 88 GLU A O 1
ATOM 677 N N . ILE A 1 89 ? -33.753 -4.317 23.470 1.00 67.19 89 ILE A N 1
ATOM 678 C CA . ILE A 1 89 ? -35.086 -4.853 23.740 1.00 67.19 89 ILE A CA 1
ATOM 679 C C . ILE A 1 89 ? -36.065 -3.674 23.673 1.00 67.19 89 ILE A C 1
ATOM 681 O O . ILE A 1 89 ? -36.151 -2.873 24.600 1.00 67.19 89 ILE A O 1
ATOM 685 N N . THR A 1 90 ? -36.790 -3.552 22.561 1.00 75.38 90 THR A N 1
ATOM 686 C CA . THR A 1 90 ? -37.693 -2.420 22.267 1.00 75.38 90 THR A CA 1
ATOM 687 C C . THR A 1 90 ? -39.064 -2.508 22.945 1.00 75.38 90 THR A C 1
ATOM 689 O O . THR A 1 90 ? -39.861 -1.579 22.839 1.00 75.38 90 THR A O 1
ATOM 692 N N . GLY A 1 91 ? -39.345 -3.577 23.691 1.00 75.62 91 GLY A N 1
ATOM 693 C CA . GLY A 1 91 ? -40.536 -3.656 24.530 1.00 75.62 91 GLY A CA 1
ATOM 694 C C . GLY A 1 91 ? -40.854 -5.071 24.990 1.00 75.62 91 GLY A C 1
ATOM 695 O O . GLY A 1 91 ? -40.594 -6.046 24.289 1.00 75.62 91 GLY A O 1
ATOM 696 N N . THR A 1 92 ? -41.432 -5.174 26.181 1.00 71.38 92 THR A N 1
ATOM 697 C CA . THR A 1 92 ? -42.059 -6.392 26.701 1.00 71.38 92 THR A CA 1
ATOM 698 C C . THR A 1 92 ? -43.572 -6.242 26.562 1.00 71.38 92 THR A C 1
ATOM 700 O O . THR A 1 92 ? -44.137 -5.233 26.978 1.00 71.38 92 THR A O 1
ATOM 703 N N . ALA A 1 93 ? -44.221 -7.218 25.927 1.00 71.75 93 ALA A N 1
ATOM 704 C CA . ALA A 1 93 ? -45.675 -7.302 25.838 1.00 71.75 93 ALA A CA 1
ATOM 705 C C . ALA A 1 93 ? -46.164 -8.379 26.814 1.00 71.75 93 ALA A C 1
ATOM 707 O O . ALA A 1 93 ? -45.659 -9.501 26.797 1.00 71.75 93 ALA A O 1
ATOM 708 N N . GLU A 1 94 ? -47.122 -8.022 27.663 1.00 64.38 94 GLU A N 1
ATOM 709 C CA . GLU A 1 94 ? -47.765 -8.909 28.636 1.00 64.38 94 GLU A CA 1
ATOM 710 C C . GLU A 1 94 ? -49.169 -9.270 28.114 1.00 64.38 94 GLU A C 1
ATOM 712 O O . GLU A 1 94 ? -49.829 -8.417 27.512 1.00 64.38 94 GLU A O 1
ATOM 717 N N . VAL A 1 95 ? -49.575 -10.540 28.255 1.00 67.19 95 VAL A N 1
ATOM 718 C CA . VAL A 1 95 ? -50.813 -11.117 27.681 1.00 67.19 95 VAL A CA 1
ATOM 719 C C . VAL A 1 95 ? -51.927 -11.165 28.714 1.00 67.19 95 VAL A C 1
ATOM 721 O O . VAL A 1 95 ? -51.634 -11.610 29.847 1.00 67.19 95 VAL A O 1
#

Radius of gyration: 19.16 Å; chains: 1; bounding box: 65×27×43 Å

Sequence (95 aa):
DSLIKLSTEQVRVNVIHKAVGAISESDVILAEASDAVIIGFQVRPSTDARKLADEQGIEIRLYSVIYDAINDVKDGIEGMLEPIKKEEITGTAEV

pLDDT: mean 77.16, std 14.58, range [43.84, 93.25]

Foldseek 3Di:
DVLQVLDDPQDGDDDPDDDDAAAELVNLVVCLVVVHAAEAEPHHHDPVNVVSCVVSVHHYHYDPDVVVVSVVVVVVVVVPDDPPDDDDPPDDDDD

Secondary structure (DSSP, 8-state):
-TTGGG-BTTB---------SSB-HHHHHHHHHTT--EEEES--B-HHHHHHHHHHT--EEEESSHHHHHHHHHHHHHHTSPP------------